Protein AF-A0A1G3H6R5-F1 (afdb_monomer)

Secondary structure (DSSP, 8-state):
-----PPP------HHHHHHHHHHHHHTT--HHHHHHHHHHHHHHHTT----------------

pLDDT: mean 80.44, std 18.84, range [44.38, 96.69]

Mean predicted aligned error: 10.08 Å

Nearest PDB structures (foldseek):
  5x3t-assembly1_G  TM=6.963E-01  e=5.370E-01  Mycobacterium tuberculosis H37Rv
  6sbx-assembly1_C  TM=7.867E-01  e=1.260E+00  Myxococcus xanthus
  6gts-assembly1_C-2  TM=6.928E-01  e=8.227E-01  Escherichia coli
  5kko-assembly1_A  TM=4.072E-01  e=6.942E+00  Vibrio cholerae

Radius of gyration: 17.19 Å; Cα contacts (8 Å, |Δi|>4): 16; chains: 1; bounding box: 29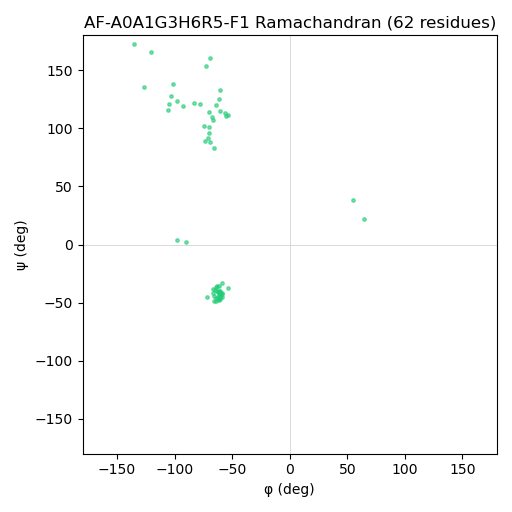×28×57 Å

Structure (mmCIF, N/CA/C/O backbone):
data_AF-A0A1G3H6R5-F1
#
_entry.id   AF-A0A1G3H6R5-F1
#
loop_
_atom_site.group_PDB
_atom_site.id
_atom_site.type_symbol
_atom_site.label_atom_id
_atom_site.label_alt_id
_atom_site.label_comp_id
_atom_site.label_asym_id
_atom_site.label_entity_id
_atom_site.label_seq_id
_atom_site.pdbx_PDB_ins_code
_atom_site.Cartn_x
_atom_site.Cartn_y
_atom_site.Cartn_z
_atom_site.occupancy
_atom_site.B_iso_or_equiv
_atom_site.auth_seq_id
_atom_site.auth_comp_id
_atom_site.auth_asym_id
_atom_site.auth_atom_id
_atom_site.pdbx_PDB_model_num
ATOM 1 N N . MET A 1 1 ? 3.985 6.019 21.775 1.00 45.34 1 MET A N 1
ATOM 2 C CA . MET A 1 1 ? 3.141 5.482 20.685 1.00 45.34 1 MET A CA 1
ATOM 3 C C . MET A 1 1 ? 3.344 3.974 20.637 1.00 45.34 1 MET A C 1
ATOM 5 O O . MET A 1 1 ? 4.502 3.562 20.606 1.00 45.34 1 MET A O 1
ATOM 9 N N . PRO A 1 2 ? 2.294 3.144 20.763 1.00 45.41 2 PRO A N 1
ATOM 10 C CA . PRO A 1 2 ? 2.463 1.697 20.747 1.00 45.41 2 PRO A CA 1
ATOM 11 C C . PRO A 1 2 ? 3.076 1.286 19.405 1.00 45.41 2 PRO A C 1
ATOM 13 O O . PRO A 1 2 ? 2.689 1.773 18.348 1.00 45.41 2 PRO A O 1
ATOM 16 N N . ARG A 1 3 ? 4.101 0.438 19.471 1.00 55.81 3 ARG A N 1
ATOM 17 C CA . ARG A 1 3 ? 4.804 -0.119 18.315 1.00 55.81 3 ARG A CA 1
ATOM 18 C C . ARG A 1 3 ? 3.829 -1.081 17.634 1.00 55.81 3 ARG A C 1
ATOM 20 O O . ARG A 1 3 ? 3.774 -2.255 18.009 1.00 55.81 3 ARG A O 1
ATOM 27 N N . ASN A 1 4 ? 3.005 -0.581 16.715 1.00 58.62 4 ASN A N 1
ATOM 28 C CA . ASN A 1 4 ? 2.207 -1.438 15.845 1.00 58.62 4 ASN A CA 1
ATOM 29 C C . ASN A 1 4 ? 3.214 -2.345 15.134 1.00 58.62 4 ASN A C 1
ATOM 31 O O . ASN A 1 4 ? 4.125 -1.873 14.457 1.00 58.62 4 ASN A O 1
ATOM 35 N N . LYS A 1 5 ? 3.159 -3.643 15.432 1.00 64.56 5 LYS A N 1
ATOM 36 C CA . LYS A 1 5 ? 4.100 -4.612 14.879 1.00 64.56 5 LYS A CA 1
ATOM 37 C C . LYS A 1 5 ? 3.687 -4.820 13.433 1.00 64.56 5 LYS A C 1
ATOM 39 O O . LYS A 1 5 ? 2.704 -5.506 13.189 1.00 64.56 5 LYS A O 1
ATOM 44 N N . CYS A 1 6 ? 4.407 -4.188 12.512 1.00 71.88 6 CYS A N 1
ATOM 45 C CA . CYS A 1 6 ? 4.269 -4.475 11.094 1.00 71.88 6 CYS A CA 1
ATOM 46 C C . CYS A 1 6 ? 4.656 -5.941 10.872 1.00 71.88 6 CYS A C 1
ATOM 48 O O . CYS A 1 6 ? 5.740 -6.366 11.279 1.00 71.88 6 CYS A O 1
ATOM 50 N N . GLU A 1 7 ? 3.765 -6.713 10.264 1.00 80.44 7 GLU A N 1
ATOM 51 C CA . GLU A 1 7 ? 4.031 -8.085 9.844 1.00 80.44 7 GLU A CA 1
ATOM 52 C C . GLU A 1 7 ? 4.307 -8.078 8.337 1.00 80.44 7 GLU A C 1
ATOM 54 O O . GLU A 1 7 ? 3.678 -7.336 7.586 1.00 80.44 7 GLU A O 1
ATOM 59 N N . THR A 1 8 ? 5.307 -8.839 7.888 1.00 86.38 8 THR A N 1
ATOM 60 C CA . THR A 1 8 ? 5.645 -8.893 6.459 1.00 86.38 8 THR A CA 1
ATOM 61 C C . THR A 1 8 ? 4.728 -9.885 5.760 1.00 86.38 8 THR A C 1
ATOM 63 O O . THR A 1 8 ? 4.724 -11.064 6.102 1.00 86.38 8 THR A O 1
ATOM 66 N N . LEU A 1 9 ? 3.995 -9.421 4.749 1.00 85.75 9 LEU A N 1
ATOM 67 C CA . LEU A 1 9 ? 3.147 -10.252 3.900 1.00 85.75 9 LEU A CA 1
ATOM 68 C C . LEU A 1 9 ? 3.813 -10.437 2.529 1.00 85.75 9 LEU A C 1
ATOM 70 O O . LEU A 1 9 ? 3.998 -9.472 1.791 1.00 85.75 9 LEU A O 1
ATOM 74 N N . SER A 1 10 ? 4.187 -11.673 2.186 1.00 89.00 10 SER A N 1
ATOM 75 C CA . SER A 1 10 ? 4.727 -12.013 0.862 1.00 89.00 10 SER A CA 1
ATOM 76 C C . SER A 1 10 ? 3.623 -12.590 -0.020 1.00 89.00 10 SER A C 1
ATOM 78 O O . SER A 1 10 ? 2.991 -13.578 0.349 1.00 89.00 10 SER A O 1
ATOM 80 N N . ILE A 1 11 ? 3.393 -11.978 -1.183 1.00 88.06 11 ILE A N 1
ATOM 81 C CA . ILE A 1 11 ? 2.333 -12.362 -2.121 1.00 88.06 11 ILE A CA 1
ATOM 82 C C . ILE A 1 11 ? 2.950 -12.581 -3.504 1.00 88.06 11 ILE A C 1
ATOM 84 O O . ILE A 1 11 ? 3.756 -11.772 -3.966 1.00 88.06 11 ILE A O 1
ATOM 88 N N . ARG A 1 12 ? 2.555 -13.669 -4.175 1.00 92.69 12 ARG A N 1
ATOM 89 C CA . ARG A 1 12 ? 2.846 -13.907 -5.595 1.00 92.69 12 ARG A CA 1
ATOM 90 C C . ARG A 1 12 ? 1.579 -13.657 -6.405 1.00 92.69 12 ARG A C 1
ATOM 92 O O . ARG A 1 12 ? 0.566 -14.305 -6.172 1.00 92.69 12 ARG A O 1
ATOM 99 N N . THR A 1 13 ? 1.656 -12.726 -7.343 1.00 92.38 13 THR A N 1
ATOM 100 C CA . THR A 1 13 ? 0.563 -12.317 -8.236 1.00 92.38 13 THR A CA 1
ATOM 101 C C . THR A 1 13 ? 1.071 -12.188 -9.669 1.00 92.38 13 THR A C 1
ATOM 103 O O . THR A 1 13 ? 2.273 -12.291 -9.929 1.00 92.38 13 THR A O 1
ATOM 106 N N . THR A 1 14 ? 0.152 -11.978 -10.611 1.00 96.56 14 THR A N 1
ATOM 107 C CA . THR A 1 14 ? 0.490 -11.647 -11.998 1.00 96.56 14 THR A CA 1
ATOM 108 C C . THR A 1 14 ? 1.094 -10.243 -12.100 1.00 96.56 14 THR A C 1
ATOM 110 O O . THR A 1 14 ? 0.919 -9.398 -11.215 1.00 96.56 14 THR A O 1
ATOM 113 N N . ALA A 1 15 ? 1.807 -9.981 -13.199 1.00 94.62 15 ALA A N 1
ATOM 114 C CA . ALA A 1 15 ? 2.396 -8.669 -13.462 1.00 94.62 15 ALA A CA 1
ATOM 115 C C . ALA A 1 15 ? 1.334 -7.559 -13.567 1.00 94.62 15 ALA A C 1
ATOM 117 O O . ALA A 1 15 ? 1.559 -6.456 -13.082 1.00 94.62 15 ALA A O 1
ATOM 118 N N . GLU A 1 16 ? 0.164 -7.879 -14.124 1.00 96.69 16 GLU A N 1
ATOM 119 C CA . GLU A 1 16 ? -0.957 -6.946 -14.283 1.00 96.69 16 GLU A CA 1
ATOM 120 C C . GLU A 1 16 ? -1.474 -6.438 -12.934 1.00 96.69 16 GLU A C 1
ATOM 122 O O . GLU A 1 16 ? -1.593 -5.235 -12.728 1.00 96.69 16 GLU A O 1
ATOM 127 N N . ILE A 1 17 ? -1.699 -7.339 -11.970 1.00 95.12 17 ILE A N 1
ATOM 128 C CA . ILE A 1 17 ? -2.154 -6.963 -10.622 1.00 95.12 17 ILE A CA 1
ATOM 129 C C . ILE A 1 17 ? -1.133 -6.046 -9.944 1.00 95.12 17 ILE A C 1
ATOM 131 O O . ILE A 1 17 ? -1.502 -5.067 -9.295 1.00 95.12 17 ILE A O 1
ATOM 135 N N . LYS A 1 18 ? 0.161 -6.351 -10.093 1.00 94.19 18 LYS A N 1
ATOM 136 C CA . LYS A 1 18 ? 1.233 -5.527 -9.525 1.00 94.19 18 LYS A CA 1
ATOM 137 C C . LYS A 1 18 ? 1.210 -4.105 -10.092 1.00 94.19 18 LYS A C 1
ATOM 139 O O . LYS A 1 18 ? 1.437 -3.162 -9.336 1.00 94.19 18 LYS A O 1
ATOM 144 N N . ASP A 1 19 ? 0.953 -3.961 -11.388 1.00 96.12 19 ASP A N 1
ATOM 145 C CA . ASP A 1 19 ? 0.909 -2.657 -12.042 1.00 96.12 19 ASP A CA 1
ATOM 146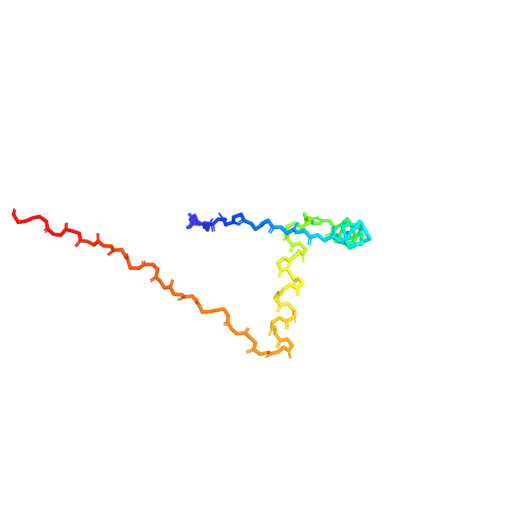 C C . ASP A 1 19 ? -0.339 -1.860 -11.642 1.00 96.12 19 ASP A C 1
ATOM 148 O O . ASP A 1 19 ? -0.228 -0.712 -11.216 1.00 96.12 19 ASP A O 1
ATOM 152 N N . LEU A 1 20 ? -1.510 -2.503 -11.637 1.00 96.38 20 LEU A N 1
ATOM 153 C CA . LEU A 1 20 ? -2.771 -1.875 -11.230 1.00 96.38 20 LEU A CA 1
ATOM 154 C C . LEU A 1 20 ? -2.727 -1.342 -9.794 1.00 96.38 20 LEU A C 1
ATOM 156 O O . LEU A 1 20 ? -3.129 -0.207 -9.544 1.00 96.38 20 LEU A O 1
ATOM 160 N N . ILE A 1 21 ? -2.203 -2.128 -8.846 1.00 95.06 21 ILE A N 1
ATOM 161 C CA . ILE A 1 21 ? -2.090 -1.684 -7.447 1.00 95.06 21 ILE A CA 1
ATOM 162 C C . ILE A 1 21 ? -1.135 -0.495 -7.333 1.00 95.06 21 ILE A C 1
ATOM 164 O O . ILE A 1 21 ? -1.371 0.409 -6.532 1.00 95.06 21 ILE A O 1
ATOM 168 N N . ARG A 1 22 ? -0.057 -0.481 -8.124 1.00 95.19 22 ARG A N 1
ATOM 169 C CA . ARG A 1 22 ? 0.889 0.633 -8.128 1.00 95.19 22 ARG A CA 1
ATOM 170 C C . ARG A 1 22 ? 0.241 1.907 -8.659 1.00 95.19 22 ARG A C 1
ATOM 172 O O . ARG A 1 22 ? 0.317 2.923 -7.983 1.00 95.19 22 ARG A O 1
ATOM 179 N N . GLN A 1 23 ? -0.450 1.829 -9.794 1.00 96.69 23 GLN A N 1
ATOM 180 C CA . GLN A 1 23 ? -1.175 2.969 -10.357 1.00 96.69 23 GLN A CA 1
ATOM 181 C C . GLN A 1 23 ? -2.233 3.507 -9.383 1.00 96.69 23 GLN A C 1
ATOM 183 O O . GLN A 1 23 ? -2.330 4.716 -9.194 1.00 96.69 23 GLN A O 1
ATOM 188 N N . ALA A 1 24 ? -2.986 2.624 -8.720 1.00 95.56 24 ALA A N 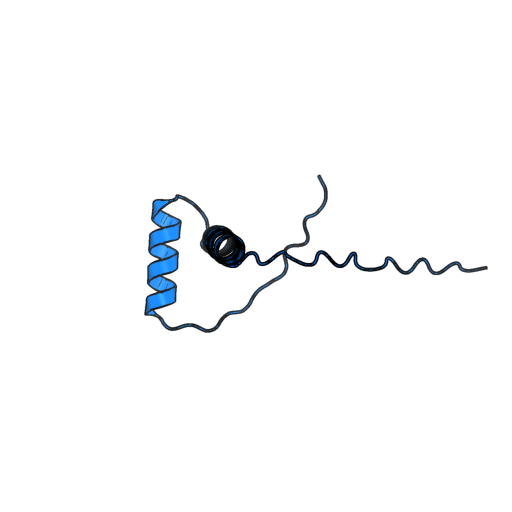1
ATOM 189 C CA . ALA A 1 24 ? -3.950 3.030 -7.700 1.00 95.56 24 ALA A CA 1
ATOM 190 C C . ALA A 1 24 ? -3.263 3.733 -6.517 1.00 95.56 24 ALA A C 1
ATOM 192 O O . ALA A 1 24 ? -3.719 4.779 -6.057 1.00 95.56 24 ALA A O 1
ATOM 193 N N . ALA A 1 25 ? -2.148 3.179 -6.029 1.00 96.44 25 ALA A N 1
ATOM 194 C CA . ALA A 1 25 ? -1.386 3.756 -4.923 1.00 96.44 25 ALA A CA 1
ATOM 195 C C . ALA A 1 25 ? -0.824 5.143 -5.275 1.00 96.44 25 ALA A C 1
ATOM 197 O O . ALA A 1 25 ? -0.903 6.061 -4.455 1.00 96.44 25 ALA A O 1
ATOM 198 N N . ASP A 1 26 ? -0.325 5.302 -6.503 1.00 96.38 26 ASP A N 1
ATOM 199 C CA . ASP A 1 26 ? 0.193 6.567 -7.021 1.00 96.38 26 ASP A CA 1
ATOM 200 C C . ASP A 1 26 ? -0.920 7.628 -7.135 1.00 96.38 26 ASP A C 1
ATOM 202 O O . ASP A 1 26 ? -0.693 8.778 -6.762 1.00 96.38 26 ASP A O 1
ATOM 206 N N . GLN A 1 27 ? -2.134 7.250 -7.561 1.00 96.12 27 GLN A N 1
ATOM 207 C CA . GLN A 1 27 ? -3.285 8.168 -7.626 1.00 96.12 27 GLN A CA 1
ATOM 208 C C . GLN A 1 27 ? -3.714 8.703 -6.253 1.00 96.12 27 GLN A C 1
ATOM 210 O O . GLN A 1 27 ? -4.111 9.860 -6.139 1.00 96.12 27 GLN A O 1
ATOM 215 N N . GLU A 1 28 ? -3.625 7.887 -5.202 1.00 94.19 28 GLU A N 1
ATOM 216 C CA . GLU A 1 28 ? -3.970 8.301 -3.836 1.00 94.19 28 GLU A CA 1
ATOM 217 C C . GLU A 1 28 ? -2.790 8.887 -3.045 1.00 94.19 28 GLU A C 1
ATOM 219 O O . GLU A 1 28 ? -2.950 9.236 -1.873 1.00 94.19 28 GLU A O 1
ATOM 224 N N . HIS A 1 29 ? -1.606 9.000 -3.657 1.00 94.62 29 HIS A N 1
ATOM 225 C CA . HIS A 1 29 ? -0.372 9.431 -2.994 1.00 94.62 29 HIS A CA 1
ATOM 226 C C . HIS A 1 29 ? -0.022 8.590 -1.748 1.00 94.62 29 HIS A C 1
ATOM 228 O O . HIS A 1 29 ? 0.465 9.113 -0.740 1.00 94.62 29 HIS A O 1
ATOM 234 N N . ARG A 1 30 ? -0.260 7.272 -1.798 1.00 92.31 30 ARG A N 1
ATOM 235 C CA . ARG A 1 30 ? 0.060 6.333 -0.707 1.00 92.31 30 ARG A CA 1
ATOM 236 C C . ARG A 1 30 ? 1.029 5.254 -1.171 1.00 92.31 30 ARG A C 1
ATOM 238 O O . ARG A 1 30 ? 1.250 5.038 -2.354 1.00 92.31 30 ARG A O 1
ATOM 245 N N . SER A 1 31 ? 1.614 4.533 -0.218 1.00 94.31 31 SER A N 1
ATOM 246 C CA . SER A 1 31 ? 2.420 3.357 -0.546 1.00 94.31 31 SER A CA 1
ATOM 247 C C . SER A 1 31 ? 1.536 2.191 -0.999 1.00 94.31 31 SER A C 1
ATOM 249 O O . SER A 1 31 ? 0.401 2.042 -0.549 1.00 94.31 31 SER A O 1
ATOM 251 N N . VAL A 1 32 ? 2.097 1.297 -1.817 1.00 92.94 32 VAL A N 1
ATOM 252 C CA . VAL A 1 32 ? 1.449 0.037 -2.233 1.00 92.94 32 VAL A CA 1
ATOM 253 C C . VAL A 1 32 ? 0.982 -0.795 -1.032 1.00 92.94 32 VAL A C 1
ATOM 255 O O . VAL A 1 32 ? -0.090 -1.390 -1.071 1.00 92.94 32 VAL A O 1
ATOM 258 N N . ALA A 1 33 ? 1.759 -0.809 0.056 1.00 91.81 33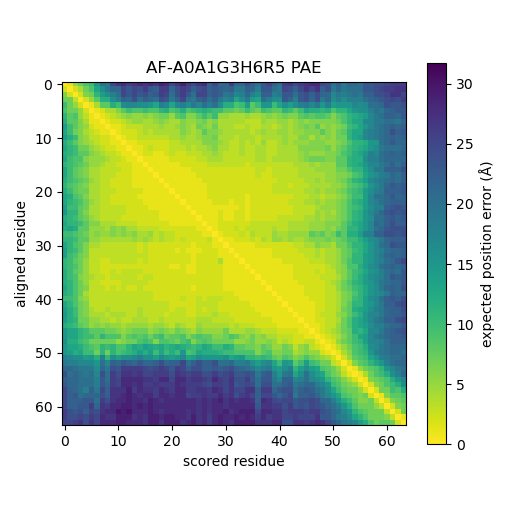 ALA A N 1
ATOM 259 C CA . ALA A 1 33 ? 1.383 -1.501 1.287 1.00 91.81 33 ALA A CA 1
ATOM 260 C C . ALA A 1 33 ? 0.127 -0.886 1.924 1.00 91.81 33 ALA A C 1
ATOM 262 O O . ALA A 1 33 ? -0.801 -1.611 2.265 1.00 91.81 33 ALA A O 1
ATOM 263 N N . SER A 1 34 ? 0.069 0.446 2.025 1.00 92.38 34 SER A N 1
ATOM 264 C CA . SER A 1 34 ? -1.099 1.141 2.575 1.00 92.38 34 SER A CA 1
ATOM 265 C C . SER A 1 34 ? -2.333 0.979 1.683 1.00 92.38 34 SER A C 1
ATOM 267 O O . SER A 1 34 ? -3.425 0.761 2.197 1.00 92.38 34 SER A O 1
ATOM 269 N N . MET A 1 35 ? -2.163 1.011 0.357 1.00 94.81 35 MET A N 1
ATOM 270 C CA . MET A 1 35 ? -3.245 0.734 -0.593 1.00 94.81 35 MET A CA 1
ATOM 271 C C . MET A 1 35 ? -3.806 -0.684 -0.404 1.00 94.81 35 MET A C 1
ATOM 273 O O . MET A 1 35 ? -5.019 -0.876 -0.349 1.00 94.81 35 MET A O 1
ATOM 277 N N . LEU A 1 36 ? -2.936 -1.682 -0.228 1.00 92.56 36 LEU A N 1
ATOM 278 C CA . LEU A 1 36 ? -3.363 -3.052 0.058 1.00 92.56 36 LEU A CA 1
ATOM 279 C C . LEU A 1 36 ? -4.153 -3.166 1.368 1.00 92.56 36 LEU A C 1
ATOM 281 O O . LEU A 1 36 ? -5.147 -3.886 1.401 1.00 92.56 36 LEU A O 1
ATOM 285 N N . GLU A 1 37 ? -3.759 -2.454 2.427 1.00 91.12 37 GLU A N 1
ATOM 286 C CA . GLU A 1 37 ? -4.524 -2.436 3.681 1.00 91.12 37 GLU A CA 1
ATOM 287 C C . GLU A 1 37 ? -5.942 -1.892 3.471 1.00 91.12 37 GLU A C 1
ATOM 289 O O . GLU A 1 37 ? -6.904 -2.509 3.927 1.00 91.12 37 GLU A O 1
ATOM 294 N N . VAL A 1 38 ? -6.085 -0.785 2.737 1.00 92.69 38 VAL A N 1
ATOM 295 C CA . VAL A 1 38 ? -7.396 -0.191 2.433 1.00 92.69 38 VAL A CA 1
ATOM 296 C C . VAL A 1 38 ? -8.258 -1.153 1.618 1.00 92.69 38 VAL A C 1
ATOM 298 O O . VAL A 1 38 ? -9.411 -1.384 1.980 1.00 92.69 38 VAL A O 1
ATOM 301 N N . LEU A 1 39 ? -7.705 -1.763 0.566 1.00 93.00 39 LEU A N 1
ATOM 302 C CA . LEU A 1 39 ? -8.434 -2.719 -0.273 1.00 93.00 39 LEU A CA 1
ATOM 303 C C . LEU A 1 39 ? -8.894 -3.947 0.521 1.00 93.00 39 LEU A C 1
ATOM 305 O O . LEU A 1 39 ? -10.036 -4.384 0.376 1.00 93.00 39 LEU A O 1
ATOM 309 N N . VAL A 1 40 ? -8.033 -4.490 1.387 1.00 91.69 40 VAL A N 1
ATOM 310 C CA . VAL A 1 40 ? -8.376 -5.642 2.234 1.00 91.69 40 VAL A CA 1
ATOM 311 C C . VAL A 1 40 ? -9.445 -5.271 3.258 1.00 91.69 40 VAL A C 1
ATOM 313 O O . VAL A 1 40 ? -10.372 -6.052 3.460 1.00 91.69 40 VAL A O 1
ATOM 316 N N . LEU A 1 41 ? -9.355 -4.094 3.882 1.00 90.94 41 LEU A N 1
ATOM 317 C CA . LEU A 1 41 ? -10.362 -3.624 4.835 1.00 90.94 41 LEU A CA 1
ATOM 318 C C . LEU A 1 41 ? -11.711 -3.371 4.158 1.00 90.94 41 LEU A C 1
ATOM 320 O O . LEU A 1 41 ? -12.732 -3.810 4.676 1.00 90.94 41 LEU A O 1
ATOM 324 N N . ALA A 1 42 ? -11.719 -2.729 2.989 1.00 92.69 42 ALA A N 1
ATOM 325 C CA . ALA A 1 42 ? -12.936 -2.487 2.221 1.00 92.69 42 ALA A CA 1
ATOM 326 C C . ALA A 1 42 ? -13.590 -3.797 1.762 1.00 92.69 42 ALA A C 1
ATOM 328 O O . ALA A 1 42 ? -14.811 -3.929 1.810 1.00 92.69 42 ALA A O 1
ATOM 329 N N . HIS A 1 43 ? -12.786 -4.779 1.345 1.00 93.00 43 HIS A N 1
ATOM 330 C CA . HIS A 1 43 ? -13.283 -6.115 1.038 1.00 93.00 43 HIS A CA 1
ATOM 331 C C . HIS A 1 43 ? -13.848 -6.786 2.298 1.00 93.00 43 HIS A C 1
ATOM 333 O O . HIS A 1 43 ? -14.974 -7.265 2.292 1.00 93.00 43 HIS A O 1
ATOM 339 N N . ALA A 1 44 ? -13.118 -6.771 3.413 1.00 9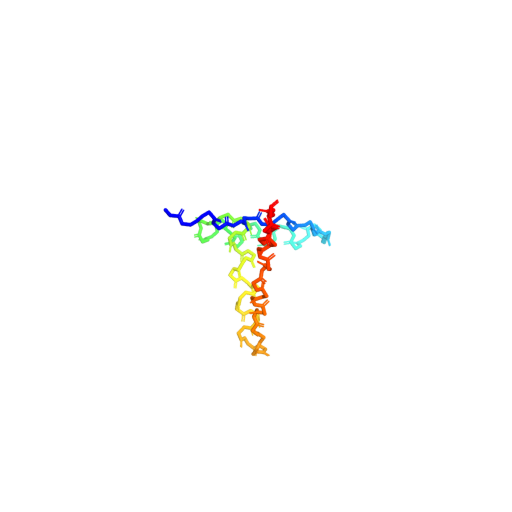2.00 44 ALA A N 1
ATOM 340 C CA . ALA A 1 44 ? -13.575 -7.367 4.664 1.00 92.00 44 ALA A CA 1
ATOM 341 C C . ALA A 1 44 ? -14.899 -6.762 5.159 1.00 92.00 44 ALA A C 1
ATOM 343 O O . ALA A 1 44 ? -15.779 -7.513 5.570 1.00 92.00 44 ALA A O 1
ATOM 344 N N . ASP A 1 45 ? -15.060 -5.442 5.068 1.00 91.00 45 ASP A N 1
ATOM 345 C CA . ASP A 1 45 ? -16.289 -4.736 5.440 1.00 91.00 45 ASP A CA 1
ATOM 346 C C . ASP A 1 45 ? -17.490 -5.194 4.597 1.00 91.00 45 ASP A C 1
ATOM 348 O O . ASP A 1 45 ? -18.516 -5.588 5.152 1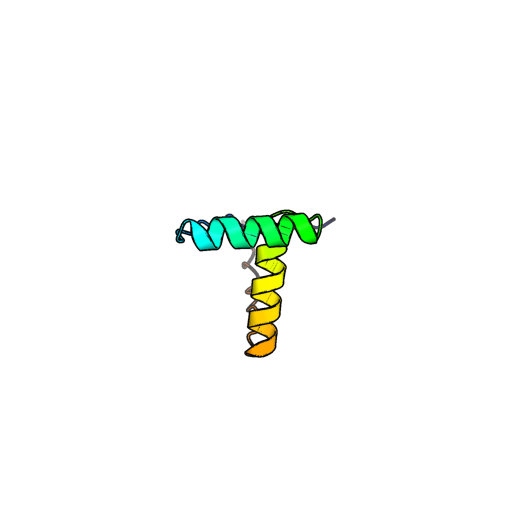.00 91.00 45 ASP A O 1
ATOM 352 N N . GLN A 1 46 ? -17.317 -5.290 3.272 1.00 93.19 46 GLN A N 1
ATOM 353 C CA . GLN A 1 46 ? -18.353 -5.783 2.352 1.00 93.19 46 GLN A CA 1
ATOM 354 C C . GLN A 1 46 ? -18.817 -7.212 2.672 1.00 93.19 46 GLN A C 1
ATOM 356 O O . GLN A 1 46 ? -19.987 -7.539 2.484 1.00 93.19 46 GLN A O 1
ATOM 361 N N . PHE A 1 47 ? -17.915 -8.062 3.169 1.00 91.88 47 PHE A N 1
ATOM 362 C CA . PHE A 1 47 ? -18.208 -9.453 3.529 1.00 91.88 47 PHE A CA 1
ATOM 363 C C . PHE A 1 47 ? -18.472 -9.655 5.035 1.00 91.88 47 PHE A C 1
ATOM 365 O O . PHE A 1 47 ? -18.652 -10.790 5.480 1.00 91.88 47 PHE A O 1
ATOM 372 N N . GLY A 1 48 ? -18.492 -8.584 5.839 1.00 88.50 48 GLY A N 1
ATOM 373 C CA . GLY A 1 48 ? -18.691 -8.653 7.292 1.00 88.50 48 GLY A CA 1
ATOM 374 C C . GLY A 1 48 ? -17.575 -9.383 8.056 1.00 88.50 48 GLY A C 1
ATOM 375 O O . GLY A 1 48 ? -17.792 -9.868 9.172 1.00 88.50 48 GLY 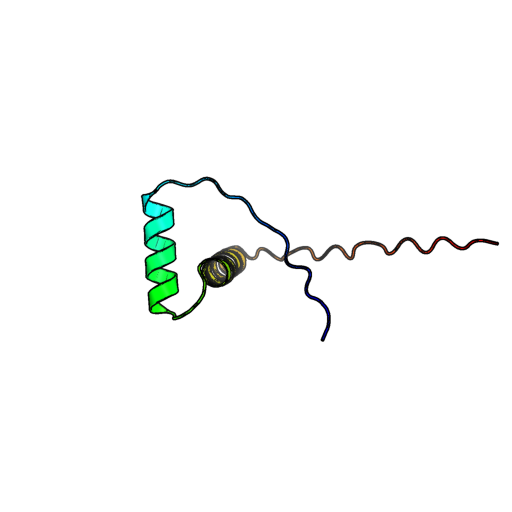A O 1
ATOM 376 N N . LEU A 1 49 ? -16.378 -9.487 7.475 1.00 88.00 49 LEU A N 1
ATOM 377 C CA . LEU A 1 49 ? -15.229 -10.168 8.061 1.00 88.00 49 LEU A CA 1
ATOM 378 C C . LEU A 1 49 ? -14.583 -9.282 9.133 1.00 88.00 49 LEU A C 1
ATOM 380 O O . LEU A 1 49 ? -14.102 -8.185 8.860 1.00 88.00 49 LEU A O 1
ATOM 384 N N . LYS A 1 50 ? -14.517 -9.776 10.373 1.00 82.38 50 LYS A N 1
ATOM 385 C CA . LYS A 1 50 ? -13.831 -9.086 11.476 1.00 82.38 50 LYS A CA 1
ATOM 386 C C . LYS A 1 50 ? -12.480 -9.729 11.753 1.00 82.38 50 LYS A C 1
ATOM 388 O O . LYS A 1 50 ? -12.393 -10.934 11.998 1.00 82.38 50 LYS A O 1
ATOM 393 N N . ALA A 1 51 ? -11.424 -8.916 11.776 1.00 77.06 51 ALA A N 1
ATOM 394 C CA . ALA A 1 51 ? -10.100 -9.370 12.177 1.00 77.06 51 ALA A CA 1
ATOM 395 C C . ALA A 1 51 ? -10.147 -9.877 13.628 1.00 77.06 51 ALA A C 1
ATOM 397 O O . ALA A 1 51 ? -10.401 -9.124 14.569 1.00 77.06 51 ALA A O 1
ATOM 398 N N . SER A 1 52 ? -9.904 -11.173 13.818 1.00 68.75 52 SER A N 1
ATOM 399 C CA . SER A 1 52 ? -9.779 -11.761 15.150 1.00 68.75 52 SER A CA 1
ATOM 400 C C . SER A 1 52 ? -8.446 -11.333 15.755 1.00 68.75 52 SER A C 1
ATOM 402 O O . SER A 1 52 ? -7.432 -12.009 15.589 1.00 68.75 52 SER A O 1
ATOM 404 N N . ALA A 1 53 ? -8.432 -10.201 16.458 1.00 57.75 53 ALA A N 1
ATOM 405 C CA . ALA A 1 53 ? -7.296 -9.786 17.267 1.00 57.75 53 ALA A CA 1
ATOM 406 C C . ALA A 1 53 ? -7.115 -10.786 18.423 1.00 57.75 53 ALA A C 1
ATOM 408 O O . ALA A 1 53 ? -7.602 -10.566 19.528 1.00 57.75 53 ALA A O 1
ATOM 409 N N . LYS A 1 54 ? -6.445 -11.923 18.190 1.00 52.97 54 LYS A N 1
ATOM 410 C CA . LYS A 1 54 ? -6.004 -12.781 19.294 1.00 52.97 54 LYS A CA 1
ATOM 411 C C . LYS A 1 54 ? -4.884 -12.035 20.027 1.00 52.97 54 LYS A C 1
ATOM 413 O O . LYS A 1 54 ? -3.814 -11.848 19.440 1.00 52.97 54 LYS A O 1
ATOM 418 N N . PRO A 1 55 ? -5.067 -11.621 21.295 1.00 47.81 55 PRO A N 1
ATOM 419 C CA . PRO A 1 55 ? -3.964 -11.075 22.065 1.00 47.81 55 PRO A CA 1
ATOM 420 C C . PRO A 1 55 ? -2.929 -12.190 22.237 1.00 47.81 55 PRO A C 1
ATOM 422 O O . PRO A 1 55 ? -3.227 -13.251 22.791 1.00 47.81 55 PRO A O 1
ATOM 425 N N . LYS A 1 56 ? -1.702 -11.977 21.740 1.00 48.19 56 LYS A N 1
ATOM 426 C CA . LYS A 1 56 ? -0.565 -12.844 22.077 1.00 48.19 56 LYS A CA 1
ATOM 427 C C . LYS A 1 56 ? -0.448 -12.863 23.602 1.00 48.19 56 LYS A C 1
ATOM 429 O O . LYS A 1 56 ? -0.097 -11.845 24.195 1.00 48.19 56 LYS A O 1
ATOM 434 N N . LYS A 1 57 ? -0.749 -14.010 24.225 1.00 44.38 57 LYS A N 1
ATOM 435 C CA . LYS A 1 57 ? -0.530 -14.245 25.655 1.00 44.38 57 LYS A CA 1
ATOM 436 C C . LYS A 1 57 ? 0.932 -13.933 25.976 1.00 44.38 57 LYS A C 1
ATOM 438 O O . LYS A 1 57 ? 1.838 -14.632 25.527 1.00 44.38 57 LYS A O 1
ATOM 443 N N . THR A 1 58 ? 1.161 -12.868 26.734 1.00 44.88 58 THR A N 1
ATOM 444 C CA . THR A 1 58 ? 2.438 -12.593 27.383 1.00 44.88 58 THR A CA 1
ATOM 445 C C . THR A 1 58 ? 2.651 -13.669 28.438 1.00 44.88 58 THR A C 1
ATOM 447 O O . THR A 1 58 ? 1.968 -13.716 29.457 1.00 44.88 58 THR A O 1
ATOM 450 N N . ASN A 1 59 ? 3.577 -14.586 28.168 1.00 50.44 59 ASN A N 1
ATOM 451 C CA . ASN A 1 59 ? 3.955 -15.624 29.113 1.00 50.44 59 ASN A CA 1
ATOM 452 C C . ASN A 1 59 ? 4.750 -14.968 30.260 1.00 50.44 59 ASN A C 1
ATOM 454 O O . ASN A 1 59 ? 5.962 -14.788 30.154 1.00 50.44 59 ASN A O 1
ATOM 458 N N . LYS A 1 60 ? 4.073 -14.552 31.340 1.00 47.94 60 LYS A N 1
ATOM 459 C CA . LYS A 1 60 ? 4.727 -14.204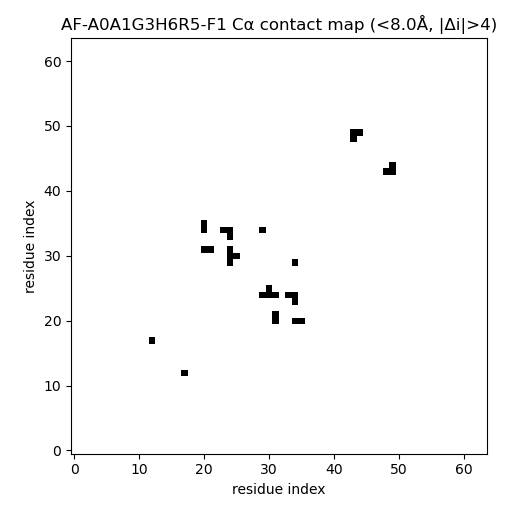 32.611 1.00 47.94 60 LYS A CA 1
ATOM 460 C C . LYS A 1 60 ? 5.253 -15.505 33.226 1.00 47.94 60 LYS A C 1
ATOM 462 O O . LYS A 1 60 ? 4.506 -16.226 33.879 1.00 47.94 60 LYS A O 1
ATOM 467 N N . LYS A 1 61 ? 6.535 -15.816 33.005 1.00 47.78 61 LYS A N 1
ATOM 468 C CA . LYS A 1 61 ? 7.264 -16.769 33.850 1.00 47.78 61 LYS A CA 1
ATOM 469 C C . LYS A 1 61 ? 7.489 -16.108 35.208 1.00 47.78 61 LYS A C 1
ATOM 471 O O . LYS A 1 61 ? 8.365 -15.263 35.351 1.00 47.78 61 LYS A O 1
ATOM 476 N N . SER A 1 62 ? 6.671 -16.490 36.178 1.00 45.81 62 SER A N 1
ATOM 477 C CA . SER A 1 62 ? 6.960 -16.331 37.598 1.00 45.81 62 SER A CA 1
ATOM 478 C C . SER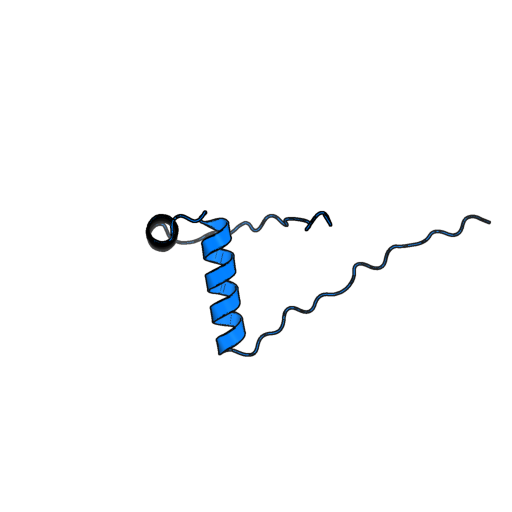 A 1 62 ? 8.129 -17.261 37.930 1.00 45.81 62 SER A C 1
ATOM 480 O O . SER A 1 62 ? 7.968 -18.479 37.871 1.00 45.81 62 SER A O 1
ATOM 482 N N . ALA A 1 63 ? 9.307 -16.708 38.208 1.00 56.47 63 ALA A N 1
ATOM 483 C CA . ALA A 1 63 ? 10.371 -17.441 38.883 1.00 56.47 63 ALA A CA 1
ATOM 484 C C . ALA A 1 63 ? 10.225 -17.167 40.383 1.00 56.47 63 ALA A C 1
ATOM 486 O O . ALA A 1 63 ? 10.194 -16.011 40.804 1.00 56.47 63 ALA A O 1
ATOM 487 N N . LYS A 1 64 ? 10.008 -18.258 41.113 1.00 48.31 64 LYS A N 1
ATOM 488 C CA . LYS A 1 64 ? 9.957 -18.371 42.568 1.00 48.31 64 LYS A CA 1
ATOM 489 C C . LYS A 1 64 ? 11.375 -18.406 43.126 1.00 48.31 64 LYS A C 1
ATOM 491 O O . LYS A 1 64 ? 12.240 -18.963 42.414 1.00 48.31 64 LYS A O 1
#

Sequence (64 aa):
MPRNKCETLSIRTTAEIKDLIRQAADQEHRSVASMLEVLVLAHADQFGLKASAKPKKTNKKSAK

Solvent-accessible surface area (backbone atoms only — not comparable to full-atom values): 4349 Å² total; per-residue (Å²): 129,85,80,76,79,83,75,92,83,88,82,90,77,58,72,65,59,57,49,53,48,45,55,54,10,58,75,70,74,47,52,56,69,58,44,49,52,51,54,51,49,56,50,27,58,79,70,71,57,72,85,80,81,72,77,78,80,77,82,77,80,81,81,129

Foldseek 3Di:
DPPPDDDDDDDDDDPVVVVVLVVVCVVVVHDSVVSVVVVVVVVCVVVVNDPPPDPPPPPPPDDD